Protein AF-A0AAE6KT94-F1 (afdb_monomer)

pLDDT: mean 78.81, std 22.34, range [32.81, 98.38]

Secondary structure (DSSP, 8-state):
-------------------------PPPP------------B-EEEEE--TTSPPEEEEETBS-EEEE-GGG-EEEESS-EEEPPPP-EE-S--EEEEEEEEESS-HHHHHHHHHHHHHHHHHHH-TT-EEEEEEEEEEEEE-TTSPEEEEEEEEEEEEESTT--

Solvent-accessible surface area (backbone atoms only — not comparable to full-atom values): 9914 Å² total; per-residue (Å²): 133,89,77,91,77,86,80,81,89,78,92,76,91,79,80,86,83,83,88,84,81,81,82,85,86,75,83,92,70,97,63,84,82,71,79,71,80,70,74,68,75,34,62,32,72,45,74,45,82,20,69,71,41,70,62,49,69,48,57,23,70,81,49,43,56,48,71,50,71,65,83,62,18,35,38,32,27,81,82,54,79,49,67,29,61,75,43,61,38,72,41,90,60,77,48,77,41,76,26,64,27,71,21,73,86,38,46,66,60,2,36,53,52,6,43,51,53,30,51,55,50,46,48,71,74,16,82,25,32,66,38,83,71,44,82,41,83,72,49,66,45,74,44,100,85,64,29,11,39,11,36,22,34,38,35,31,18,35,33,30,50,72,81,48,109

Nearest PDB structures (foldseek):
  4arf-assembly1_A  TM=5.461E-01  e=3.053E+00  Hathewaya histolytica
  2y6i-assembly1_A  TM=4.957E-01  e=3.053E+00  Hathewaya histolytica
  4are-assembly1_A  TM=5.095E-01  e=3.620E+00  Hathewaya histolytica
  7a46-assembly1_A  TM=3.951E-01  e=5.089E+00  Escherichia coli

Mean predicted aligned error: 15.69 Å

Sequence (165 aa):
MQIHFEGLRRCGVVLAVVALAACNVGEPGEDEIRLGETEQDLTCTVTRQCPGAAPVSCGATNGLCLSGDSNGGWVFCGQGYTYCAAPCICGGERYVVTRGANHPLRCHGAMETAREQAYAAASAACPAGYCNAVEQELRCEQTPYGDHHALFQLTYSCKDPVTCQ

Foldseek 3Di:
DDDDDDDDDDDDDDDDDDPDDDDDDDDDDPDPPPPPPPPVQLKDKDWADFVQAHIDIDIESVVDWDKDPPPRIWIDYPPDIDGTDDHWDFDPDKDKDKFKAKAQPDQVVRAVVRVVVQLVVQCVVAVLDKDPKDKDWDDWDQDPVRIIMTMIMIMITHIPDSPND

Organism: Myxococcus xanthus (NCBI:txid34)

Structure (mmCIF, N/CA/C/O backbone):
data_AF-A0AAE6KT94-F1
#
_entry.id   AF-A0AAE6KT94-F1
#
loop_
_atom_site.group_PDB
_atom_site.id
_atom_site.type_symbol
_atom_site.label_atom_id
_atom_site.label_alt_id
_atom_site.label_comp_id
_atom_site.label_asym_id
_atom_site.label_entity_id
_atom_site.label_seq_id
_atom_site.pdbx_PDB_ins_code
_atom_site.Cartn_x
_atom_site.Cartn_y
_atom_site.Cartn_z
_atom_site.occupancy
_atom_site.B_iso_or_equiv
_atom_site.auth_seq_id
_atom_site.auth_comp_id
_atom_site.auth_asym_id
_atom_site.auth_atom_id
_atom_site.pdbx_PDB_model_num
ATOM 1 N N . MET A 1 1 ? 27.747 20.931 72.466 1.00 38.47 1 MET A N 1
ATOM 2 C CA . MET A 1 1 ? 26.812 21.880 71.833 1.00 38.47 1 MET A CA 1
ATOM 3 C C . MET A 1 1 ? 25.427 21.520 72.350 1.00 38.47 1 MET A C 1
ATOM 5 O O . MET A 1 1 ? 24.994 20.399 72.120 1.00 38.47 1 MET A O 1
ATOM 9 N N . GLN A 1 2 ? 24.832 22.392 73.174 1.00 32.81 2 GLN A N 1
ATOM 10 C CA . GLN A 1 2 ? 23.407 22.354 73.559 1.00 32.81 2 GLN A CA 1
ATOM 11 C C . GLN A 1 2 ? 22.562 22.405 72.263 1.00 32.81 2 GLN A C 1
ATOM 13 O O . GLN A 1 2 ? 23.087 22.842 71.241 1.00 32.81 2 GLN A O 1
ATOM 18 N N . ILE A 1 3 ? 21.304 21.969 72.166 1.00 46.00 3 ILE A N 1
ATOM 19 C CA . ILE A 1 3 ? 20.079 22.295 72.928 1.00 46.00 3 ILE A CA 1
ATOM 20 C C . ILE A 1 3 ? 19.108 21.107 72.633 1.00 46.00 3 ILE A C 1
ATOM 22 O O . ILE A 1 3 ? 19.065 20.660 71.491 1.00 46.00 3 ILE A O 1
ATOM 26 N N . HIS A 1 4 ? 18.548 20.369 73.610 1.00 34.94 4 HIS A N 1
ATOM 27 C CA . HIS A 1 4 ? 17.232 20.574 74.270 1.00 34.94 4 HIS A CA 1
ATOM 28 C C . HIS A 1 4 ? 16.071 20.865 73.273 1.00 34.94 4 HIS A C 1
ATOM 30 O O . HIS A 1 4 ? 16.265 21.536 72.276 1.00 34.94 4 HIS A O 1
ATOM 36 N N . PHE A 1 5 ? 14.824 20.427 73.418 1.00 45.16 5 PHE A N 1
ATOM 37 C CA . PHE A 1 5 ? 14.083 19.824 74.515 1.00 45.16 5 PHE A CA 1
ATOM 38 C C . PHE A 1 5 ? 12.791 19.213 73.929 1.00 45.16 5 PHE A C 1
ATOM 40 O O . PHE A 1 5 ? 12.299 19.698 72.917 1.00 45.16 5 PHE A O 1
ATOM 47 N N . GLU A 1 6 ? 12.294 18.168 74.598 1.00 40.91 6 GLU A N 1
ATOM 48 C CA . GLU A 1 6 ? 10.886 17.934 74.968 1.00 40.91 6 GLU A CA 1
ATOM 49 C C . GLU A 1 6 ? 9.766 18.230 73.951 1.00 40.91 6 GLU A C 1
ATOM 51 O O . GLU A 1 6 ? 9.603 19.320 73.435 1.00 40.91 6 GLU A O 1
ATOM 56 N N . GLY A 1 7 ? 8.827 17.326 73.718 1.00 35.19 7 GLY A N 1
ATOM 57 C CA . GLY A 1 7 ? 8.380 16.291 74.624 1.00 35.19 7 GLY A CA 1
ATOM 58 C C . GLY A 1 7 ? 6.862 16.298 74.699 1.00 35.19 7 GLY A C 1
ATOM 59 O O . GLY A 1 7 ? 6.195 17.287 74.424 1.00 35.19 7 GLY A O 1
ATOM 60 N N . LEU A 1 8 ? 6.375 15.158 75.163 1.00 42.22 8 LEU A N 1
ATOM 61 C CA . LEU A 1 8 ? 5.070 14.936 75.756 1.00 42.22 8 LEU A CA 1
ATOM 62 C C . LEU A 1 8 ? 3.839 14.949 74.827 1.00 42.22 8 LEU A C 1
ATOM 64 O O . LEU A 1 8 ? 3.411 15.954 74.287 1.00 42.22 8 LEU A O 1
ATOM 68 N N . ARG A 1 9 ? 3.244 13.768 74.621 1.00 36.91 9 ARG A N 1
ATOM 69 C CA . ARG A 1 9 ? 2.205 13.162 75.493 1.00 36.91 9 ARG A CA 1
ATOM 70 C C . ARG A 1 9 ? 0.832 13.783 75.213 1.00 36.91 9 ARG A C 1
ATOM 72 O O . ARG A 1 9 ? 0.522 14.848 75.724 1.00 36.91 9 ARG A O 1
ATOM 79 N N . ARG A 1 10 ? -0.048 13.015 74.576 1.00 40.41 10 ARG A N 1
ATOM 80 C CA . ARG A 1 10 ? -1.180 12.329 75.229 1.00 40.41 10 ARG A CA 1
ATOM 81 C C . ARG A 1 10 ? -2.268 12.002 74.215 1.00 40.41 10 ARG A C 1
ATOM 83 O O . ARG A 1 10 ? -2.545 12.758 73.296 1.00 40.41 10 ARG A O 1
ATOM 90 N N . CYS A 1 11 ? -2.877 10.854 74.483 1.00 45.06 11 CYS A N 1
ATOM 91 C CA . CYS A 1 11 ? -4.191 10.416 74.058 1.00 45.06 11 CYS A CA 1
ATOM 92 C C . CYS A 1 11 ? -5.180 11.559 73.797 1.00 45.06 11 CYS A C 1
ATOM 94 O O . CYS A 1 11 ? -5.375 12.421 74.652 1.00 45.06 11 CYS A O 1
ATOM 96 N N . GLY A 1 12 ? -5.883 11.453 72.677 1.00 39.09 12 GLY A N 1
ATOM 97 C CA . GLY A 1 12 ? -7.094 12.203 72.386 1.00 39.09 12 GLY A CA 1
ATOM 98 C C . GLY A 1 12 ? -7.899 11.450 71.337 1.00 39.09 12 GLY A C 1
ATOM 99 O O . GLY A 1 12 ? -7.724 11.663 70.146 1.00 39.09 12 GLY A O 1
ATOM 100 N N . VAL A 1 13 ? -8.746 10.524 71.788 1.00 46.91 13 VAL A N 1
ATOM 101 C CA . VAL A 1 13 ? -9.938 10.112 71.035 1.00 46.91 13 VAL A CA 1
ATOM 102 C C . VAL A 1 13 ? -10.813 11.352 70.885 1.00 46.91 13 VAL A C 1
ATOM 104 O O . VAL A 1 13 ? -11.017 12.004 71.903 1.00 46.91 13 VAL A O 1
ATOM 107 N N . VAL A 1 14 ? -11.338 11.644 69.687 1.00 39.16 14 VAL A N 1
ATOM 108 C CA . VAL A 1 14 ? -12.644 12.304 69.461 1.00 39.16 14 VAL A CA 1
ATOM 109 C C . VAL A 1 14 ? -12.997 12.299 67.961 1.00 39.16 14 VAL A C 1
ATOM 111 O O . VAL A 1 14 ? -12.299 12.869 67.133 1.00 39.16 14 VAL A O 1
ATOM 114 N N . LEU A 1 15 ? -14.102 11.599 67.685 1.00 35.47 15 LEU A N 1
ATOM 115 C CA 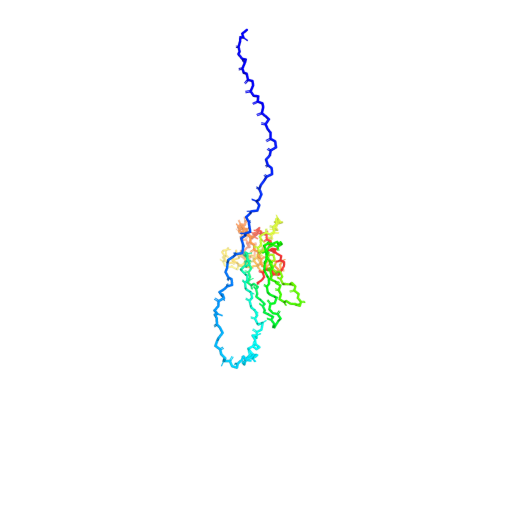. LEU A 1 15 ? -15.214 11.893 66.771 1.00 35.47 15 LEU A CA 1
ATOM 116 C C . LEU A 1 15 ? -14.986 12.248 65.286 1.00 35.47 15 LEU A C 1
ATOM 118 O O . LEU A 1 15 ? -14.563 13.336 64.921 1.00 35.47 15 LEU A O 1
ATOM 122 N N . ALA A 1 16 ? -15.473 11.320 64.454 1.00 41.19 16 ALA A N 1
ATOM 123 C CA . ALA A 1 16 ? -16.563 11.494 63.487 1.00 41.19 16 ALA A CA 1
ATOM 124 C C . ALA A 1 16 ? -16.713 12.849 62.767 1.00 41.19 16 ALA A C 1
ATOM 126 O O . ALA A 1 16 ? -17.156 13.831 63.355 1.00 41.19 16 ALA A O 1
ATOM 127 N N . VAL A 1 17 ? -16.579 12.810 61.437 1.00 41.88 17 VAL A N 1
ATOM 128 C CA . VAL A 1 17 ? -17.420 13.617 60.544 1.00 41.88 17 VAL A CA 1
ATOM 129 C C . VAL A 1 17 ? -18.073 12.680 59.534 1.00 41.88 17 VAL A C 1
ATOM 131 O O . VAL A 1 17 ? -17.452 12.168 58.607 1.00 41.88 17 VAL A O 1
ATOM 134 N N . VAL A 1 18 ? -19.351 12.436 59.797 1.00 43.38 18 VAL A N 1
ATOM 135 C CA . VAL A 1 18 ? -20.351 11.927 58.866 1.00 43.38 18 VAL A CA 1
ATOM 136 C C . VAL A 1 18 ? -20.561 12.996 57.794 1.00 43.38 18 VAL A C 1
ATOM 138 O O . VAL A 1 18 ? -20.867 14.136 58.131 1.00 43.38 18 VAL A O 1
ATOM 141 N N . ALA A 1 19 ? -20.438 12.638 56.517 1.00 41.88 19 ALA A N 1
ATOM 142 C CA . ALA A 1 19 ? -20.929 13.456 55.410 1.00 41.88 19 ALA A CA 1
ATOM 143 C C . ALA A 1 19 ? -22.117 12.739 54.752 1.00 41.88 19 ALA A C 1
ATOM 145 O O . ALA A 1 19 ? -22.021 12.195 53.657 1.00 41.88 19 ALA A O 1
ATOM 146 N N . LEU A 1 20 ? -23.237 12.714 55.479 1.00 44.34 20 LEU A N 1
ATOM 147 C CA . LEU A 1 20 ? -24.572 12.657 54.894 1.00 44.34 20 LEU A CA 1
ATOM 148 C C . LEU A 1 20 ? -25.064 14.101 54.756 1.00 44.34 20 LEU A C 1
ATOM 150 O O . LEU A 1 20 ? -25.256 14.774 55.764 1.00 44.34 20 LEU A O 1
ATOM 154 N N . ALA A 1 21 ? -25.289 14.549 53.524 1.00 42.66 21 ALA A N 1
ATOM 155 C CA . ALA A 1 21 ? -26.229 15.614 53.165 1.00 42.66 21 ALA A CA 1
ATOM 156 C C . ALA A 1 21 ? -26.394 15.558 51.630 1.00 42.66 21 ALA A C 1
ATOM 158 O O . ALA A 1 21 ? -25.394 15.584 50.924 1.00 42.66 21 ALA A O 1
ATOM 159 N N . ALA A 1 22 ? -27.576 15.422 51.031 1.00 35.59 22 ALA A N 1
ATOM 160 C CA . ALA A 1 22 ? -28.904 15.757 51.522 1.00 35.59 22 ALA A CA 1
ATOM 161 C C . ALA A 1 22 ? -29.971 14.778 50.989 1.00 35.59 22 ALA A C 1
ATOM 163 O O . ALA A 1 22 ? -30.212 14.709 49.787 1.00 35.59 22 ALA A O 1
ATOM 164 N N . CYS A 1 23 ? -30.661 14.083 51.898 1.00 39.66 23 CYS A N 1
ATOM 165 C CA . CYS A 1 23 ? -32.066 13.743 51.689 1.00 39.66 23 CYS A CA 1
ATOM 166 C C . CY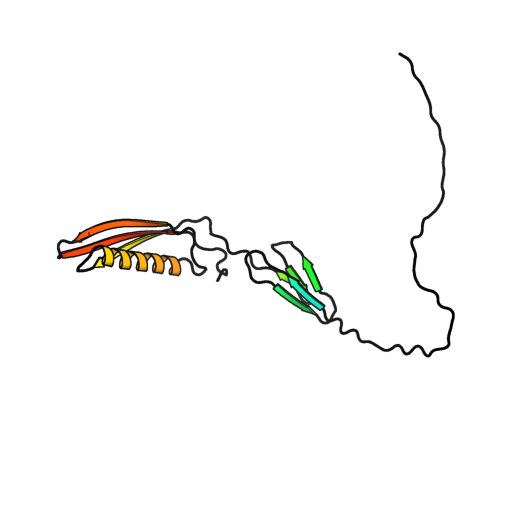S A 1 23 ? -32.872 14.932 52.219 1.00 39.66 23 CYS A C 1
ATOM 168 O O . CYS A 1 23 ? -32.831 15.211 53.417 1.00 39.66 23 CYS A O 1
ATOM 170 N N . ASN A 1 24 ? -33.564 15.653 51.338 1.00 41.19 24 ASN A N 1
ATOM 171 C CA . ASN A 1 24 ? -34.562 16.636 51.750 1.00 41.19 24 ASN A CA 1
ATOM 172 C C . ASN A 1 24 ? -35.722 15.893 52.428 1.00 41.19 24 ASN A C 1
ATOM 174 O O . ASN A 1 24 ? -36.477 15.188 51.764 1.00 41.19 24 ASN A O 1
ATOM 178 N N . VAL A 1 25 ? -35.847 16.046 53.745 1.00 40.50 25 VAL A N 1
ATOM 179 C CA . VAL A 1 25 ? -37.059 15.704 54.496 1.00 40.50 25 VAL A CA 1
ATOM 180 C C . VAL A 1 25 ? -38.018 16.883 54.347 1.00 40.50 25 VAL A C 1
ATOM 182 O O . VAL A 1 25 ? -37.797 17.943 54.926 1.00 40.50 25 VAL A O 1
ATOM 185 N N . GLY A 1 26 ? -39.045 16.701 53.518 1.00 33.25 26 GLY A N 1
ATOM 186 C CA . GLY A 1 26 ? -40.269 17.498 53.531 1.00 33.25 26 GLY A CA 1
ATOM 187 C C . GLY A 1 26 ? -41.336 16.769 54.351 1.00 33.25 26 GLY A C 1
ATOM 188 O O . GLY A 1 26 ? -41.498 15.559 54.212 1.00 33.25 26 GLY A O 1
ATOM 189 N N . GLU A 1 27 ? -42.007 17.501 55.238 1.00 33.81 27 GLU A N 1
ATOM 190 C CA . GLU A 1 27 ? -43.125 17.042 56.077 1.00 33.81 27 GLU A CA 1
ATOM 191 C C . GLU A 1 27 ? -44.392 16.691 55.258 1.00 33.81 27 GLU A C 1
ATOM 193 O O . GLU A 1 27 ? -44.496 17.071 54.089 1.00 33.81 27 GLU A O 1
ATOM 198 N N . PRO A 1 28 ? -45.338 15.921 55.837 1.00 44.00 28 PRO A N 1
ATOM 199 C CA . PRO A 1 28 ? -46.225 15.031 55.097 1.00 44.00 28 PRO A CA 1
ATOM 200 C C . PRO A 1 28 ? -47.477 15.750 54.585 1.00 44.00 28 PRO A C 1
ATOM 202 O O . PRO A 1 28 ? -48.318 16.200 55.360 1.00 44.00 28 PRO A O 1
ATOM 205 N N . GLY A 1 29 ? -47.610 15.811 53.262 1.00 34.12 29 GLY A N 1
ATOM 206 C CA . GLY A 1 29 ? -48.875 16.034 52.572 1.00 34.12 29 GLY A CA 1
ATOM 207 C C . GLY A 1 29 ? -49.367 14.702 52.025 1.00 34.12 29 GLY A C 1
ATOM 208 O O . GLY A 1 29 ? -48.607 13.972 51.392 1.00 34.12 29 GLY A O 1
ATOM 209 N N . GLU A 1 30 ? -50.611 14.363 52.331 1.00 47.28 30 GLU A N 1
ATOM 210 C CA . GLU A 1 30 ? -51.315 13.174 51.864 1.00 47.28 30 GLU A CA 1
ATOM 211 C C . GLU A 1 30 ? -51.573 13.285 50.358 1.00 47.28 30 GLU A C 1
ATOM 213 O O . GLU A 1 30 ? -52.677 13.595 49.929 1.00 47.28 30 GLU A O 1
ATOM 218 N N . ASP A 1 31 ? -50.549 13.046 49.548 1.00 37.75 31 ASP A N 1
ATOM 219 C CA . ASP A 1 31 ? -50.711 12.843 48.118 1.00 37.75 31 ASP A CA 1
ATOM 220 C C . ASP A 1 31 ? -50.353 11.394 47.813 1.00 37.75 31 ASP A C 1
ATOM 222 O O . ASP A 1 31 ? -49.228 10.936 48.022 1.00 37.75 31 ASP A O 1
ATOM 226 N N . GLU A 1 32 ? -51.382 10.666 47.385 1.00 41.34 32 GLU A N 1
ATOM 227 C CA . GLU A 1 32 ? -51.345 9.351 46.761 1.00 41.34 32 GLU A CA 1
ATOM 228 C C . GLU A 1 32 ? -50.007 9.148 46.039 1.00 41.34 32 GLU A C 1
ATOM 230 O O . GLU A 1 32 ? -49.767 9.721 44.974 1.00 41.34 32 GLU A O 1
ATOM 235 N N . ILE A 1 33 ? -49.112 8.346 46.633 1.00 40.34 33 ILE A N 1
ATOM 236 C CA . ILE A 1 33 ? -47.882 7.914 45.973 1.00 40.34 33 ILE A CA 1
ATOM 237 C C . ILE A 1 33 ? -48.321 6.984 44.845 1.00 40.34 33 ILE A C 1
ATOM 239 O O . ILE A 1 33 ? -48.318 5.758 44.963 1.00 40.34 33 ILE A O 1
ATOM 243 N N . ARG A 1 34 ? -48.710 7.579 43.718 1.00 41.91 34 ARG A N 1
ATOM 244 C CA . ARG A 1 34 ? -48.593 6.939 42.424 1.00 41.91 34 ARG A CA 1
ATOM 245 C C . ARG A 1 34 ? -47.105 6.721 42.225 1.00 41.91 34 ARG A C 1
ATOM 247 O O . ARG A 1 34 ? -46.380 7.619 41.802 1.00 41.91 34 ARG A O 1
ATOM 254 N N . LEU A 1 35 ? -46.665 5.506 42.538 1.00 40.78 35 LEU A N 1
ATOM 255 C CA . LEU A 1 35 ? -45.544 4.878 41.861 1.00 40.78 35 LEU A CA 1
ATOM 256 C C . LEU A 1 35 ? -45.911 4.856 40.375 1.00 40.78 35 LEU A C 1
ATOM 258 O O . LEU A 1 35 ? -46.445 3.881 39.859 1.00 40.78 35 LEU A O 1
ATOM 262 N N . GLY A 1 36 ? -45.716 5.990 39.704 1.00 37.00 36 GLY A N 1
ATOM 263 C CA . GLY A 1 36 ? -45.566 5.998 38.270 1.00 37.00 36 GLY A CA 1
ATOM 264 C C . GLY A 1 36 ? -44.329 5.165 38.018 1.00 37.00 36 GLY A C 1
ATOM 265 O O . GLY A 1 36 ? -43.218 5.639 38.245 1.00 37.00 36 GLY A O 1
ATOM 266 N N . GLU A 1 37 ? -44.531 3.911 37.628 1.00 47.88 37 GLU A N 1
ATOM 267 C CA . GLU A 1 37 ? -43.553 3.127 36.894 1.00 47.88 37 GLU A CA 1
ATOM 268 C C . GLU A 1 37 ? -43.206 3.928 35.634 1.00 47.88 37 GLU A C 1
ATOM 270 O O . GLU A 1 37 ? -43.696 3.686 34.538 1.00 47.88 37 GLU A O 1
ATOM 275 N N . THR A 1 38 ? -42.359 4.945 35.778 1.00 48.50 38 THR A N 1
ATOM 276 C CA . THR A 1 38 ? -41.421 5.257 34.721 1.00 48.50 38 THR A CA 1
ATOM 277 C C . THR A 1 38 ? -40.500 4.055 34.691 1.00 48.50 38 THR A C 1
ATOM 279 O O . THR A 1 38 ? -39.485 4.027 35.390 1.00 48.50 38 THR A O 1
ATOM 282 N N . GLU A 1 39 ? -40.895 3.035 33.927 1.00 50.84 39 GLU A N 1
ATOM 283 C CA . GLU A 1 39 ? -39.954 2.189 33.213 1.00 50.84 39 GLU A CA 1
ATOM 284 C C . GLU A 1 39 ? -39.017 3.167 32.499 1.00 50.84 39 GLU A C 1
ATOM 286 O O . GLU A 1 39 ? -39.296 3.662 31.408 1.00 50.84 39 GLU A O 1
ATOM 291 N N . GLN A 1 40 ? -37.956 3.591 33.192 1.00 55.91 40 GLN A N 1
ATOM 292 C CA . GLN A 1 40 ? -36.838 4.222 32.532 1.00 55.91 40 GLN A CA 1
ATOM 293 C C . GLN A 1 40 ? -36.351 3.131 31.608 1.00 55.91 40 GLN A C 1
ATOM 295 O O . GLN A 1 40 ? -35.786 2.140 32.071 1.00 55.91 40 GLN A O 1
ATOM 300 N N . ASP A 1 41 ? -36.662 3.290 30.327 1.00 58.91 41 ASP A N 1
ATOM 301 C CA . ASP A 1 41 ? -36.020 2.565 29.253 1.00 58.91 41 ASP A CA 1
ATOM 302 C C . ASP A 1 41 ? -34.524 2.720 29.538 1.00 58.91 41 ASP A C 1
ATOM 304 O O . ASP A 1 41 ? -33.954 3.795 29.326 1.00 58.91 41 ASP A O 1
ATOM 308 N N . LEU A 1 42 ? -33.915 1.695 30.150 1.00 76.81 42 LEU A N 1
ATOM 309 C CA . LEU A 1 42 ? -32.516 1.649 30.585 1.00 76.81 42 LEU A CA 1
ATOM 310 C C . LEU A 1 42 ? -31.649 1.496 29.333 1.00 76.81 42 LEU A C 1
ATOM 312 O O . LEU A 1 42 ? -30.805 0.619 29.199 1.00 76.81 42 LEU A O 1
ATOM 316 N N . THR A 1 43 ? -31.908 2.343 28.353 1.00 87.38 43 THR A N 1
ATOM 317 C CA . THR A 1 43 ? -31.220 2.401 27.091 1.00 87.38 43 THR A CA 1
ATOM 318 C C . THR A 1 43 ? -30.010 3.288 27.284 1.00 87.38 43 THR A C 1
ATOM 320 O O . THR A 1 43 ? -30.086 4.428 27.738 1.00 87.38 43 THR A O 1
ATOM 323 N N . CYS A 1 44 ? -28.851 2.738 26.972 1.00 90.69 44 CYS A N 1
ATOM 324 C CA . CYS A 1 44 ? -27.610 3.479 26.934 1.00 90.69 44 CYS A CA 1
ATOM 325 C C . CYS A 1 44 ? -26.988 3.317 25.553 1.00 90.69 44 CYS A C 1
ATOM 327 O O . CYS A 1 44 ? -27.218 2.332 24.851 1.00 90.69 44 CYS A O 1
ATOM 329 N N . THR A 1 45 ? -26.198 4.302 25.145 1.00 92.94 45 THR A N 1
ATOM 330 C CA . THR A 1 45 ? -25.353 4.225 23.955 1.00 92.94 45 THR A CA 1
ATOM 331 C C . THR A 1 45 ? -24.012 4.834 24.307 1.00 92.94 45 THR A C 1
ATOM 333 O O . THR A 1 45 ? -23.950 5.900 24.918 1.00 92.94 45 THR A O 1
ATOM 336 N N . VAL A 1 46 ? -22.935 4.158 23.931 1.00 94.38 46 VAL A N 1
ATOM 337 C CA . VAL A 1 46 ? -21.577 4.665 24.090 1.00 94.38 46 VAL A CA 1
ATOM 338 C C . VAL A 1 46 ? -20.871 4.591 22.748 1.00 94.38 46 VAL A C 1
ATOM 340 O O . VAL A 1 46 ? -20.912 3.574 22.058 1.00 94.38 46 VAL A O 1
ATOM 343 N N . THR A 1 47 ? -20.230 5.694 22.384 1.00 94.25 47 THR A N 1
ATOM 344 C CA . THR A 1 47 ? -19.413 5.808 21.179 1.00 94.25 47 THR A CA 1
ATOM 345 C C . THR A 1 47 ? -18.016 6.200 21.597 1.00 94.25 47 THR A C 1
ATOM 347 O O . THR A 1 47 ? -17.830 7.075 22.443 1.00 94.25 47 THR A O 1
ATOM 350 N N . ARG A 1 48 ? -17.027 5.575 20.974 1.00 92.38 48 ARG A N 1
ATOM 351 C CA . ARG A 1 48 ? -15.623 5.830 21.234 1.00 92.38 48 ARG A CA 1
ATOM 352 C C . ARG A 1 48 ? -14.882 6.084 19.934 1.00 92.38 48 ARG A C 1
ATOM 354 O O . ARG A 1 48 ? -15.038 5.346 18.965 1.00 92.38 48 ARG A O 1
ATOM 361 N N . GLN A 1 49 ? -14.056 7.125 19.930 1.00 91.25 49 GLN A N 1
ATOM 362 C CA . GLN A 1 49 ? -13.148 7.377 18.820 1.00 91.25 49 GLN A CA 1
ATOM 363 C C . GLN A 1 49 ? -11.924 6.469 18.913 1.00 91.25 49 GLN A C 1
ATOM 365 O O . GLN A 1 49 ? -11.330 6.321 19.982 1.00 91.25 49 GLN A O 1
ATOM 370 N N . CYS A 1 50 ? -11.562 5.873 17.781 1.00 86.94 50 CYS A N 1
ATOM 371 C CA . CYS A 1 50 ? -10.422 4.981 17.658 1.00 86.94 50 CYS A CA 1
ATOM 372 C C . CYS A 1 50 ? -9.298 5.707 16.903 1.00 86.94 50 CYS A C 1
ATOM 374 O O . CYS A 1 50 ? -9.522 6.171 15.783 1.00 86.94 50 CYS A O 1
ATOM 376 N N . PRO A 1 51 ? -8.093 5.847 17.478 1.00 79.19 51 PRO A N 1
ATOM 377 C CA . PRO A 1 51 ? -6.976 6.473 16.779 1.00 79.19 51 PRO A CA 1
ATOM 378 C C . PRO A 1 51 ? -6.626 5.699 15.503 1.00 79.19 51 PRO A C 1
ATOM 380 O O . PRO A 1 51 ? -6.306 4.517 15.566 1.00 79.19 51 PRO A O 1
ATOM 383 N N . GLY A 1 52 ? -6.680 6.361 14.346 1.00 73.12 52 GLY A N 1
ATOM 384 C CA . GLY A 1 52 ? -6.317 5.743 13.065 1.00 73.12 52 GLY A CA 1
ATOM 385 C C . GLY A 1 52 ? -7.289 4.668 12.558 1.00 73.12 52 GLY A C 1
ATOM 386 O O . GLY A 1 52 ? -6.903 3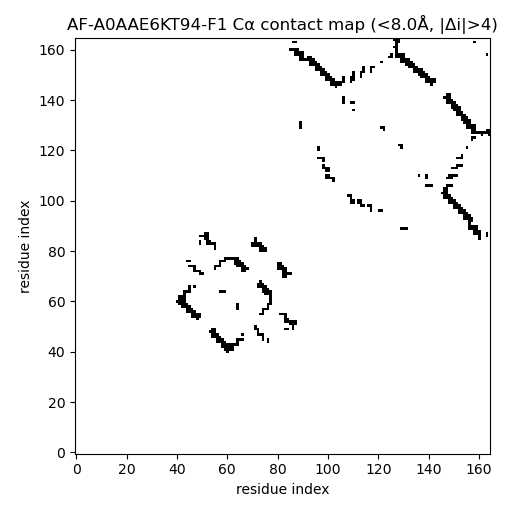.901 11.679 1.00 73.12 52 GLY A O 1
ATOM 387 N N . ALA A 1 53 ? -8.515 4.607 13.093 1.00 78.50 53 ALA A N 1
ATOM 388 C CA . ALA A 1 53 ? -9.568 3.684 12.669 1.00 78.50 53 ALA A CA 1
ATOM 389 C C . ALA A 1 53 ? -10.968 4.316 12.811 1.00 78.50 53 ALA A C 1
ATOM 391 O O . ALA A 1 53 ? -11.130 5.394 13.387 1.00 78.50 53 ALA A O 1
ATOM 392 N N . ALA A 1 54 ? -11.997 3.643 12.289 1.00 83.94 54 ALA A N 1
ATOM 393 C CA . ALA A 1 54 ? -13.384 4.069 12.467 1.00 83.94 54 ALA A CA 1
ATOM 394 C C . ALA A 1 54 ? -13.803 4.006 13.953 1.00 83.94 54 ALA A C 1
ATOM 396 O O . ALA A 1 54 ? -13.344 3.118 14.679 1.00 83.94 54 ALA A O 1
ATOM 397 N N . PRO A 1 55 ? -14.667 4.925 14.427 1.00 89.00 55 PRO A N 1
ATOM 398 C CA . PRO A 1 55 ? -15.174 4.875 15.792 1.00 89.00 55 PRO A CA 1
ATOM 399 C C . PRO A 1 55 ? -16.019 3.619 16.013 1.00 89.00 55 PRO A C 1
ATOM 401 O O . PRO A 1 55 ? -16.720 3.159 15.112 1.00 89.00 55 PRO A O 1
ATOM 404 N N . VAL A 1 56 ? -15.994 3.105 17.239 1.00 92.06 56 VAL A N 1
ATOM 405 C CA . VAL A 1 56 ? -16.850 1.993 17.662 1.00 92.06 56 VAL A CA 1
ATOM 406 C C . VAL A 1 56 ? -17.987 2.527 18.519 1.00 92.06 56 VAL A C 1
ATOM 408 O O . VAL A 1 56 ? -17.781 3.388 19.376 1.00 92.06 56 VAL A O 1
ATOM 411 N N . SER A 1 57 ? -19.196 2.027 18.291 1.00 92.62 57 SER A N 1
ATOM 412 C CA . SER A 1 57 ? -20.365 2.365 19.095 1.00 92.62 57 SER A CA 1
ATOM 413 C C . SER A 1 57 ? -21.191 1.127 19.397 1.00 92.62 57 SER A C 1
ATOM 415 O O . SER A 1 57 ? -21.233 0.175 18.619 1.00 92.62 57 SER A O 1
ATOM 417 N N . CYS A 1 58 ? -21.839 1.134 20.554 1.00 92.38 58 CYS A N 1
ATOM 418 C CA . CYS A 1 58 ? -22.822 0.124 20.909 1.00 92.38 58 CYS A CA 1
ATOM 419 C C . CYS A 1 58 ? -23.876 0.722 21.842 1.00 92.38 58 CYS A C 1
ATOM 421 O O . CYS A 1 58 ? -23.654 1.765 22.462 1.00 92.38 58 CYS A O 1
ATOM 423 N N . GLY A 1 59 ? -25.020 0.049 21.951 1.00 92.12 59 GLY A N 1
ATOM 424 C CA . GLY A 1 59 ? -26.055 0.381 22.921 1.00 92.12 59 GLY A CA 1
ATOM 425 C C . GLY A 1 59 ? -26.655 -0.865 23.558 1.00 92.12 59 GLY A C 1
ATOM 426 O O . GLY A 1 59 ? -26.575 -1.956 22.994 1.00 92.12 59 GLY A O 1
ATOM 427 N N . ALA A 1 60 ? -27.223 -0.704 24.750 1.00 90.75 60 ALA A N 1
ATOM 428 C CA . ALA A 1 60 ? -27.878 -1.776 25.492 1.00 90.75 60 ALA A CA 1
ATOM 429 C C . ALA A 1 60 ? -29.131 -1.259 26.202 1.00 90.75 60 ALA A C 1
ATOM 431 O O . ALA A 1 60 ? -29.166 -0.103 26.608 1.00 90.75 60 ALA A O 1
ATOM 432 N N . THR A 1 61 ? -30.131 -2.125 26.372 1.00 90.19 61 THR A N 1
ATOM 433 C CA . THR A 1 61 ? -31.412 -1.845 27.054 1.00 90.19 61 THR A CA 1
ATOM 434 C C . THR A 1 61 ? -31.386 -2.166 28.553 1.00 90.19 61 THR A C 1
ATOM 436 O O . THR A 1 61 ? -32.377 -1.978 29.249 1.00 90.19 61 THR A O 1
ATOM 439 N N . ASN A 1 62 ? -30.255 -2.666 29.062 1.00 86.00 62 ASN A N 1
ATOM 440 C CA . ASN A 1 62 ? -30.040 -2.972 30.479 1.00 86.00 62 ASN A CA 1
ATOM 441 C C . ASN A 1 62 ? -29.214 -1.898 31.215 1.00 86.00 62 ASN A C 1
ATOM 443 O O . ASN A 1 62 ? -28.767 -2.127 32.337 1.00 86.00 62 ASN A O 1
ATOM 447 N N . GLY A 1 63 ? -28.952 -0.762 30.567 1.00 85.88 63 GLY A N 1
ATOM 448 C CA . GLY A 1 63 ? -28.261 0.401 31.122 1.00 85.88 63 GLY A CA 1
ATOM 449 C C . GLY A 1 63 ? -26.744 0.259 31.220 1.00 85.88 63 GLY A C 1
ATOM 450 O O . GLY A 1 63 ? -26.071 1.187 31.665 1.00 85.88 63 GLY A O 1
ATOM 451 N N . LEU A 1 64 ? -26.177 -0.880 30.810 1.00 89.81 64 LEU A N 1
ATOM 452 C CA . LEU A 1 64 ? -24.767 -1.188 31.024 1.00 89.81 64 LEU A CA 1
ATOM 453 C C . LEU A 1 64 ? -23.915 -0.848 29.797 1.00 89.81 64 LEU A C 1
ATOM 455 O O . LEU A 1 64 ? -23.589 -1.729 29.000 1.00 89.81 64 LEU A O 1
ATOM 459 N N . CYS A 1 65 ? -23.525 0.424 29.688 1.00 93.25 65 CYS A N 1
ATOM 460 C CA . CYS A 1 65 ? -22.592 0.921 28.678 1.00 93.25 65 CYS A CA 1
ATOM 461 C C . CYS A 1 65 ? -21.308 1.440 29.329 1.00 93.25 65 CYS A C 1
ATOM 463 O O . CYS A 1 65 ? -21.344 2.359 30.145 1.00 93.25 65 CYS A O 1
ATOM 465 N N . LEU A 1 66 ? -20.165 0.875 28.947 1.00 93.75 66 LEU A N 1
ATOM 466 C CA . LEU A 1 66 ? -18.845 1.254 29.453 1.00 93.75 66 LEU A CA 1
ATOM 467 C C . LEU A 1 66 ? -17.877 1.469 28.289 1.00 93.75 66 LEU A C 1
ATOM 469 O O . LEU A 1 66 ? -18.058 0.915 27.206 1.00 93.75 66 LEU A O 1
ATOM 473 N N . SER A 1 67 ? -16.823 2.249 28.514 1.00 94.38 67 SER A N 1
ATOM 474 C CA . SER A 1 67 ? -15.711 2.375 27.568 1.00 94.38 67 SER A CA 1
ATOM 475 C C . SER A 1 67 ? -14.384 2.537 28.301 1.00 94.38 67 SER A C 1
ATOM 477 O O . SER A 1 67 ? -14.365 2.961 29.457 1.00 94.38 67 SER A O 1
ATOM 479 N N . GLY A 1 68 ? -13.274 2.202 27.645 1.00 90.88 68 GLY A N 1
ATOM 480 C CA . GLY A 1 68 ? -11.944 2.308 28.248 1.00 90.88 68 GLY A CA 1
ATOM 481 C C . GLY A 1 68 ? -10.817 2.290 27.223 1.00 90.88 68 GLY A C 1
ATOM 482 O O . GLY A 1 68 ? -11.025 1.875 26.087 1.00 90.88 68 GLY A O 1
ATOM 483 N N . ASP A 1 69 ? -9.642 2.795 27.613 1.00 89.31 69 ASP A N 1
ATOM 484 C CA . ASP A 1 69 ? -8.505 3.073 26.714 1.00 89.31 69 ASP A CA 1
ATOM 485 C C . ASP A 1 69 ? -7.546 1.905 26.477 1.00 89.31 69 ASP A C 1
ATOM 487 O O . ASP A 1 69 ? -6.662 1.984 25.623 1.00 89.31 69 ASP A O 1
ATOM 491 N N . SER A 1 70 ? -7.706 0.805 27.209 1.00 84.75 70 SER A N 1
ATOM 492 C CA . SER A 1 70 ? -6.838 -0.359 27.052 1.00 84.75 70 SER A CA 1
ATOM 493 C C . SER A 1 70 ? -6.966 -0.987 25.659 1.00 84.75 70 SER A C 1
ATOM 495 O O . SER A 1 70 ? -8.031 -0.966 25.041 1.00 84.75 70 SER A O 1
ATOM 497 N N . ASN A 1 71 ? -5.861 -1.551 25.158 1.00 77.38 71 ASN A N 1
ATOM 498 C CA . ASN A 1 71 ? -5.777 -2.203 23.842 1.00 77.38 71 ASN A CA 1
ATOM 499 C C . ASN A 1 71 ? -6.238 -1.321 22.665 1.00 77.38 71 ASN A C 1
ATOM 501 O O . ASN A 1 71 ? -6.864 -1.809 21.733 1.00 77.38 71 ASN A O 1
ATOM 505 N N . GLY A 1 72 ? -5.952 -0.016 22.712 1.00 78.06 72 GLY A N 1
ATOM 506 C CA . GLY A 1 72 ? -6.340 0.924 21.652 1.00 78.06 72 GLY A CA 1
ATOM 507 C C . GLY A 1 72 ? -7.767 1.462 21.781 1.00 78.06 72 GLY A C 1
ATOM 508 O O . GLY A 1 72 ? -8.157 2.343 21.018 1.00 78.06 72 GLY A O 1
ATOM 509 N N . GLY A 1 73 ? -8.520 1.001 22.780 1.00 89.25 73 GLY A N 1
ATOM 510 C CA . GLY A 1 73 ? -9.859 1.474 23.083 1.00 89.25 73 GLY A CA 1
ATOM 511 C C . GLY A 1 73 ? -10.923 0.396 22.931 1.00 89.25 73 GLY A C 1
ATOM 512 O O . GLY A 1 73 ? -10.834 -0.461 22.057 1.00 89.25 73 GLY A O 1
ATOM 513 N N . TRP A 1 74 ? -11.957 0.445 23.764 1.00 92.94 74 TRP A N 1
ATOM 514 C CA . TRP A 1 74 ? -13.096 -0.465 23.675 1.00 92.94 74 TRP A CA 1
ATOM 515 C C . TRP A 1 74 ? -14.387 0.168 24.181 1.00 92.94 74 TRP A C 1
ATOM 517 O O . TRP A 1 74 ? -14.370 1.134 24.948 1.00 92.94 74 TRP A O 1
ATOM 527 N N . VAL A 1 75 ? -15.502 -0.421 23.758 1.00 95.00 75 VAL A N 1
ATOM 528 C CA . VAL A 1 75 ? -16.848 -0.199 24.288 1.00 95.00 75 VAL A CA 1
ATOM 529 C C . VAL A 1 75 ? -17.444 -1.531 24.738 1.00 95.00 75 VAL A C 1
ATOM 531 O O . VAL A 1 75 ? -17.151 -2.576 24.162 1.00 95.00 75 VAL A O 1
ATOM 534 N N . PHE A 1 76 ? -18.247 -1.517 25.794 1.00 94.06 76 PHE A N 1
ATOM 535 C CA . PHE A 1 76 ? -18.968 -2.681 26.300 1.00 94.06 76 PHE A CA 1
ATOM 536 C C . PHE A 1 76 ? -20.432 -2.311 26.472 1.00 94.06 76 PHE A C 1
ATOM 538 O O . PHE A 1 76 ? -20.719 -1.316 27.134 1.00 94.06 76 PHE A O 1
ATOM 545 N N . CYS A 1 77 ? -21.334 -3.120 25.918 1.00 93.00 77 CYS A N 1
ATOM 546 C CA . CYS A 1 77 ? -22.775 -2.883 25.993 1.00 93.00 77 CYS A CA 1
ATOM 547 C C . CYS A 1 77 ? -23.524 -4.168 26.321 1.00 93.00 77 CYS A C 1
ATOM 549 O O . CYS A 1 77 ? -23.957 -4.866 25.409 1.00 93.00 77 CYS A O 1
ATOM 551 N N . GLY A 1 78 ? -23.645 -4.487 27.614 1.00 84.56 78 GLY A N 1
ATOM 552 C CA . GLY A 1 78 ? -24.445 -5.582 28.189 1.00 84.56 78 GLY A CA 1
ATOM 553 C C . GLY A 1 78 ? -24.104 -7.029 27.784 1.00 84.56 78 GLY A C 1
ATOM 554 O O . GLY A 1 78 ? -24.213 -7.922 28.616 1.00 84.56 78 GLY A O 1
ATOM 555 N N . GLN A 1 79 ? -23.713 -7.272 26.535 1.00 80.19 79 GLN A N 1
ATOM 556 C CA . GLN A 1 79 ? -23.597 -8.576 25.883 1.00 80.19 79 GLN A CA 1
ATOM 557 C C . GLN A 1 79 ? -22.169 -8.861 25.387 1.00 80.19 79 GLN A C 1
ATOM 559 O O . GLN A 1 79 ? -21.873 -9.985 24.993 1.00 80.19 79 GLN A O 1
ATOM 564 N N . GLY A 1 80 ? -21.264 -7.874 25.403 1.00 89.19 80 GLY A N 1
ATOM 565 C CA . GLY A 1 80 ? -19.884 -8.087 24.973 1.00 89.19 80 GLY A CA 1
ATOM 566 C C . GLY A 1 80 ? -19.056 -6.819 24.804 1.00 89.19 80 GLY A C 1
ATOM 567 O O . GLY A 1 80 ? -19.573 -5.700 24.817 1.00 89.19 80 GLY A O 1
ATOM 568 N N . TYR A 1 81 ? -17.750 -7.035 24.644 1.00 92.94 81 TYR A N 1
ATOM 569 C CA . TYR A 1 81 ? -16.769 -6.005 24.316 1.00 92.94 81 TYR A CA 1
ATOM 570 C C . TYR A 1 81 ? -16.637 -5.861 22.801 1.00 92.94 81 TYR A C 1
ATOM 572 O O . TYR A 1 81 ? -16.521 -6.850 22.082 1.00 92.94 81 TYR A O 1
ATOM 580 N N . THR A 1 82 ? -16.576 -4.620 22.335 1.00 92.00 82 THR A N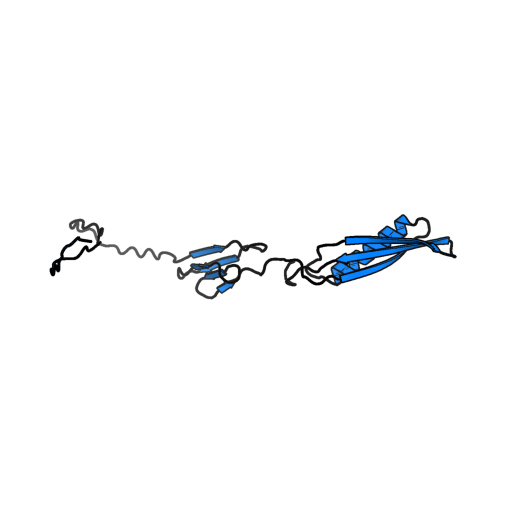 1
ATOM 581 C CA . THR A 1 82 ? -16.125 -4.264 20.990 1.00 92.00 82 THR A CA 1
ATOM 582 C C . THR A 1 82 ? -14.867 -3.422 21.129 1.00 92.00 82 THR A C 1
ATOM 584 O O . THR A 1 82 ? -14.880 -2.387 21.794 1.00 92.00 82 THR A O 1
ATOM 587 N N . TYR A 1 83 ? -13.774 -3.874 20.525 1.00 90.12 83 TYR A N 1
ATOM 588 C CA . TYR A 1 83 ? -12.488 -3.184 20.567 1.00 90.12 83 TYR A CA 1
ATOM 589 C C . TYR A 1 83 ? -12.306 -2.322 19.322 1.00 90.12 83 TYR A C 1
ATOM 591 O O . TYR A 1 83 ? -12.783 -2.666 18.240 1.00 90.12 83 TYR A O 1
ATOM 599 N N . CYS A 1 84 ? -11.589 -1.215 19.476 1.00 88.38 84 CYS A N 1
ATOM 600 C CA . CYS A 1 84 ? -11.053 -0.470 18.352 1.00 88.38 84 CYS A CA 1
ATOM 601 C C . CYS A 1 84 ? -10.161 -1.388 17.510 1.00 88.38 84 CYS A C 1
ATOM 603 O O . CYS A 1 84 ? -9.361 -2.159 18.046 1.00 88.38 84 CYS A O 1
ATOM 605 N N . ALA A 1 85 ? -10.282 -1.287 16.187 1.00 83.31 85 ALA A N 1
ATOM 606 C CA . ALA A 1 85 ? -9.315 -1.912 15.299 1.00 83.31 85 ALA A CA 1
ATOM 607 C C . ALA A 1 85 ? -7.922 -1.311 15.547 1.00 83.31 85 ALA A C 1
ATOM 609 O O . ALA A 1 85 ? -7.798 -0.134 15.902 1.00 83.31 85 ALA A O 1
ATOM 610 N N . ALA A 1 86 ? -6.876 -2.118 15.359 1.00 80.38 86 ALA A N 1
ATOM 611 C CA . ALA A 1 86 ? -5.513 -1.609 15.420 1.00 80.38 86 ALA A CA 1
ATOM 612 C C . ALA A 1 86 ? -5.323 -0.515 14.351 1.00 80.38 86 ALA A C 1
ATOM 614 O O . ALA A 1 86 ? -5.862 -0.652 13.247 1.00 80.38 86 ALA A O 1
ATOM 615 N N . PRO A 1 87 ? -4.576 0.560 14.657 1.00 77.25 87 PRO A N 1
ATOM 616 C CA . PRO A 1 87 ? -4.353 1.628 13.700 1.00 77.25 87 PRO A CA 1
ATOM 617 C C . PRO A 1 87 ? -3.635 1.097 12.463 1.00 77.25 87 PRO A C 1
ATOM 619 O O . PRO A 1 87 ? -2.713 0.287 12.555 1.00 77.25 87 PRO A O 1
ATOM 622 N N . CYS A 1 88 ? -4.028 1.637 11.318 1.00 82.19 88 CYS A N 1
ATOM 623 C CA . CYS A 1 88 ? -3.305 1.518 10.066 1.00 82.19 88 CYS A CA 1
ATOM 624 C C . CYS A 1 88 ? -1.894 2.103 10.178 1.00 82.19 88 CYS A C 1
ATOM 626 O O . CYS A 1 88 ? -1.729 3.325 10.213 1.00 82.19 88 CYS A O 1
ATOM 628 N N . ILE A 1 89 ? -0.874 1.252 10.186 1.00 87.94 89 ILE A N 1
ATOM 629 C CA . ILE A 1 89 ? 0.531 1.662 10.193 1.00 87.94 89 ILE A CA 1
ATOM 630 C C . ILE A 1 89 ? 1.260 1.131 8.965 1.00 87.94 89 ILE A C 1
ATOM 632 O O . ILE A 1 89 ? 0.839 0.173 8.328 1.00 87.94 89 ILE A O 1
ATOM 636 N N . CYS A 1 90 ? 2.381 1.755 8.627 1.00 90.50 90 CYS A N 1
ATOM 637 C CA . CYS A 1 90 ? 3.322 1.162 7.688 1.00 90.50 90 CYS A CA 1
ATOM 638 C C . CYS A 1 90 ? 4.075 0.026 8.369 1.00 90.50 90 CYS A C 1
ATOM 640 O O . CYS A 1 90 ? 4.719 0.255 9.394 1.00 90.50 90 CYS A O 1
ATOM 642 N N . GLY A 1 91 ? 4.031 -1.165 7.776 1.00 88.25 91 GLY A N 1
ATOM 643 C CA . GLY A 1 91 ? 4.875 -2.279 8.170 1.00 88.25 91 GLY A CA 1
ATOM 644 C C . GLY A 1 91 ? 6.357 -1.908 8.083 1.00 88.25 91 GLY A C 1
ATOM 645 O O . GLY A 1 91 ? 6.768 -1.049 7.298 1.00 88.25 91 GLY A O 1
ATOM 646 N N . GLY A 1 92 ? 7.172 -2.551 8.919 1.00 88.75 92 GLY A N 1
ATOM 647 C CA . GLY A 1 92 ? 8.619 -2.318 8.948 1.00 88.75 92 GLY A CA 1
ATOM 648 C C . GLY A 1 92 ? 9.369 -2.961 7.778 1.00 88.75 92 GLY A C 1
ATOM 649 O O . GLY A 1 92 ? 10.492 -2.557 7.475 1.00 88.75 92 GLY A O 1
ATOM 650 N N . GLU A 1 93 ? 8.765 -3.950 7.114 1.00 93.75 93 GLU A N 1
ATOM 651 C CA . GLU A 1 93 ? 9.374 -4.629 5.973 1.00 93.75 93 GLU A CA 1
ATOM 652 C C . GLU A 1 93 ? 9.365 -3.727 4.731 1.00 93.75 93 GLU A C 1
ATOM 654 O O . GLU A 1 93 ? 8.407 -2.994 4.460 1.00 93.75 93 GLU A O 1
ATOM 659 N N . ARG A 1 94 ? 10.467 -3.761 3.977 1.00 95.62 94 ARG A N 1
ATOM 660 C CA . ARG A 1 94 ? 10.607 -3.048 2.706 1.00 95.62 94 ARG A CA 1
ATOM 661 C C . ARG A 1 94 ? 10.698 -4.054 1.574 1.00 95.62 94 ARG A C 1
ATOM 663 O O . ARG A 1 94 ? 11.576 -4.912 1.570 1.00 95.62 94 ARG A O 1
ATOM 670 N N . TYR A 1 95 ? 9.845 -3.873 0.583 1.00 96.50 95 TYR A N 1
ATOM 671 C CA . TYR A 1 95 ? 9.813 -4.646 -0.643 1.00 96.50 9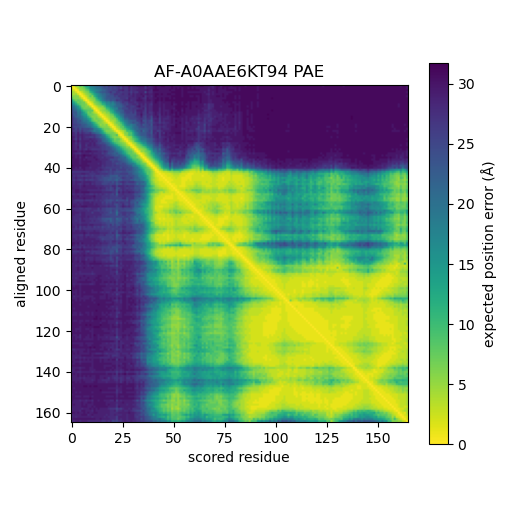5 TYR A CA 1
ATOM 672 C C . TYR A 1 95 ? 10.358 -3.814 -1.792 1.00 96.50 95 TYR A C 1
ATOM 674 O O . TYR A 1 95 ? 10.179 -2.597 -1.841 1.00 96.50 95 TYR A O 1
ATOM 682 N N . VAL A 1 96 ? 11.009 -4.487 -2.733 1.00 97.88 96 VAL A N 1
ATOM 683 C CA . VAL A 1 96 ? 11.529 -3.882 -3.956 1.00 97.88 96 VAL A CA 1
ATOM 684 C C . VAL A 1 96 ? 10.945 -4.641 -5.133 1.00 97.88 96 VAL A C 1
ATOM 686 O O . VAL A 1 96 ? 11.064 -5.863 -5.212 1.00 97.88 96 VAL A O 1
ATOM 689 N N . VAL A 1 97 ? 10.326 -3.922 -6.062 1.00 97.88 97 VAL A N 1
ATOM 690 C CA . VAL A 1 97 ? 9.857 -4.484 -7.325 1.00 97.88 97 VAL A CA 1
ATOM 691 C C . VAL A 1 97 ? 10.475 -3.723 -8.484 1.00 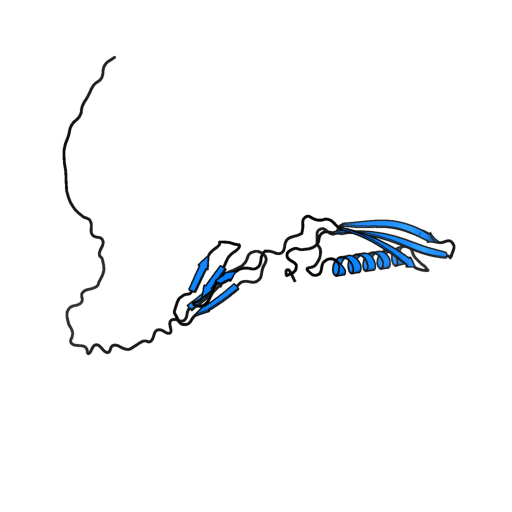97.88 97 VAL A C 1
ATOM 693 O O . VAL A 1 97 ? 10.420 -2.499 -8.540 1.00 97.88 97 VAL A O 1
ATOM 696 N N . THR A 1 98 ? 11.052 -4.463 -9.424 1.00 97.81 98 THR A N 1
ATOM 697 C CA . THR A 1 98 ? 11.555 -3.917 -10.686 1.00 97.81 98 THR A CA 1
ATOM 698 C C . THR A 1 98 ? 10.670 -4.416 -11.822 1.00 97.81 98 THR A C 1
ATOM 700 O O . THR A 1 98 ? 10.338 -5.607 -11.894 1.00 97.81 98 THR A O 1
ATOM 703 N N . ARG A 1 99 ? 10.273 -3.508 -12.711 1.00 97.44 99 ARG A N 1
ATOM 704 C CA . ARG A 1 99 ? 9.507 -3.804 -13.923 1.00 97.44 99 ARG A CA 1
ATOM 705 C C . ARG A 1 99 ? 10.144 -3.124 -15.116 1.00 97.44 99 ARG A C 1
ATOM 707 O O . ARG A 1 99 ? 10.799 -2.095 -14.978 1.00 97.44 99 ARG A O 1
ATOM 714 N N . GLY A 1 100 ? 9.966 -3.737 -16.276 1.00 95.38 100 GLY A N 1
ATOM 715 C CA . GLY A 1 100 ? 10.450 -3.194 -17.527 1.00 95.38 100 GLY A CA 1
ATOM 716 C C . GLY A 1 100 ? 9.408 -3.319 -18.613 1.00 95.38 100 GLY A C 1
ATOM 717 O O . GLY A 1 100 ? 8.655 -4.291 -18.646 1.00 95.38 100 GLY A O 1
ATOM 718 N N . ALA A 1 101 ? 9.379 -2.337 -19.500 1.00 96.25 101 ALA A N 1
ATOM 719 C CA . ALA A 1 101 ? 8.451 -2.300 -20.615 1.00 96.25 101 ALA A CA 1
ATOM 720 C C . ALA A 1 101 ? 9.148 -1.778 -21.869 1.00 96.25 101 ALA A C 1
ATOM 722 O O . ALA A 1 101 ? 10.168 -1.091 -21.792 1.00 96.25 101 ALA A O 1
ATOM 723 N N . ASN A 1 102 ? 8.587 -2.135 -23.022 1.00 94.62 102 ASN A N 1
ATOM 724 C CA . ASN A 1 102 ? 9.032 -1.654 -24.322 1.00 94.62 102 ASN A CA 1
ATOM 725 C C . ASN A 1 102 ? 8.017 -0.654 -24.870 1.00 94.62 102 ASN A C 1
ATOM 727 O O . ASN A 1 102 ? 6.813 -0.837 -24.696 1.00 94.62 102 ASN A O 1
ATOM 731 N N . HIS A 1 103 ? 8.496 0.371 -25.565 1.00 95.38 103 HIS A N 1
ATOM 732 C CA . HIS A 1 103 ? 7.651 1.331 -26.255 1.00 95.38 103 HIS A CA 1
ATOM 733 C C . HIS A 1 103 ? 8.286 1.742 -27.590 1.00 95.38 103 HIS A C 1
ATOM 735 O O . HIS A 1 103 ? 9.457 2.128 -27.615 1.00 95.38 103 HIS A O 1
ATOM 741 N N . PRO A 1 104 ? 7.532 1.722 -28.702 1.00 89.69 104 PRO A N 1
ATOM 742 C CA . PRO A 1 104 ? 8.111 1.774 -30.046 1.00 89.69 104 PRO A CA 1
ATOM 743 C C . PRO A 1 104 ? 8.731 3.119 -30.421 1.00 89.69 104 PRO A C 1
ATOM 745 O O . PRO A 1 104 ? 9.578 3.193 -31.300 1.00 89.69 104 PRO A O 1
ATOM 748 N N . LEU A 1 105 ? 8.302 4.206 -29.775 1.00 87.31 105 LEU A N 1
ATOM 749 C CA . LEU A 1 105 ? 8.654 5.558 -30.221 1.00 87.31 105 LEU A CA 1
ATOM 750 C C . LEU A 1 105 ? 9.467 6.363 -29.214 1.00 87.31 105 LEU A C 1
ATOM 752 O O . LEU A 1 105 ? 10.099 7.345 -29.593 1.00 87.31 105 LEU A O 1
ATOM 756 N N . ARG A 1 106 ? 9.353 6.053 -27.917 1.00 92.25 106 ARG A N 1
ATOM 757 C CA . ARG A 1 106 ? 9.819 6.949 -26.847 1.00 92.25 106 ARG A CA 1
ATOM 758 C C . ARG A 1 106 ? 10.139 6.197 -25.568 1.00 92.25 106 ARG A C 1
ATOM 760 O O . ARG A 1 106 ? 9.303 5.446 -25.077 1.00 92.25 106 ARG A O 1
ATOM 767 N N . CYS A 1 107 ? 11.281 6.535 -24.979 1.00 92.75 107 CYS A N 1
ATOM 768 C CA . CYS A 1 107 ? 11.690 6.075 -23.656 1.00 92.75 107 CYS A CA 1
ATOM 769 C C . CYS A 1 107 ? 10.696 6.422 -22.545 1.00 92.75 107 CYS A C 1
ATOM 771 O O . CYS A 1 107 ? 10.433 5.602 -21.675 1.00 92.75 107 CYS A O 1
ATOM 773 N N . HIS A 1 108 ? 10.110 7.618 -22.598 1.00 93.12 108 HIS A N 1
ATOM 774 C CA . HIS A 1 108 ? 9.139 8.050 -21.598 1.00 93.12 108 HIS A CA 1
ATOM 775 C C . HIS A 1 108 ? 7.907 7.134 -21.547 1.00 93.12 108 HIS A C 1
ATOM 777 O O . HIS A 1 108 ? 7.528 6.707 -20.465 1.00 93.12 108 HIS A O 1
ATOM 783 N N . GLY A 1 109 ? 7.361 6.732 -22.704 1.00 93.88 109 GLY A N 1
ATOM 784 C CA . GLY A 1 109 ? 6.219 5.810 -22.747 1.00 93.88 109 GLY A CA 1
ATOM 785 C C . GLY A 1 109 ? 6.557 4.425 -22.185 1.00 93.88 109 GLY A C 1
ATOM 786 O O . GLY A 1 109 ? 5.767 3.842 -21.449 1.00 93.88 109 GLY A O 1
ATOM 787 N N . ALA A 1 110 ? 7.770 3.926 -22.455 1.00 95.75 110 ALA A N 1
ATOM 788 C CA . ALA A 1 110 ? 8.254 2.689 -21.841 1.00 95.75 110 ALA A CA 1
ATOM 789 C C . ALA A 1 110 ? 8.375 2.833 -20.315 1.00 95.75 110 ALA A C 1
ATOM 791 O O . ALA A 1 110 ? 8.018 1.913 -19.581 1.00 95.75 110 ALA A O 1
ATOM 792 N N . MET A 1 111 ? 8.846 3.985 -19.829 1.00 96.50 111 MET A N 1
ATOM 793 C CA . MET A 1 111 ? 8.996 4.249 -18.397 1.00 96.50 111 MET A CA 1
ATOM 794 C C . MET A 1 111 ? 7.643 4.340 -17.686 1.00 96.50 111 MET A C 1
ATOM 796 O O . MET A 1 111 ? 7.476 3.730 -16.634 1.00 96.50 111 MET A O 1
ATOM 800 N N . GLU A 1 112 ? 6.662 5.032 -18.271 1.00 96.19 112 GLU A N 1
ATOM 801 C CA . GLU A 1 112 ? 5.301 5.114 -17.728 1.00 96.19 112 GLU A CA 1
ATOM 802 C C . GLU A 1 112 ? 4.666 3.725 -17.613 1.00 96.19 112 GLU A C 1
ATOM 804 O O . GLU A 1 112 ? 4.187 3.354 -16.544 1.00 96.19 112 GLU A O 1
ATOM 809 N N . THR A 1 113 ? 4.766 2.902 -18.663 1.00 96.56 113 THR A N 1
ATOM 810 C CA . THR A 1 113 ? 4.247 1.525 -18.622 1.00 96.56 113 THR A CA 1
ATOM 811 C C . THR A 1 113 ? 4.970 0.672 -17.570 1.00 96.56 113 THR A C 1
ATOM 813 O O . THR A 1 113 ? 4.333 -0.077 -16.828 1.00 96.56 113 THR A O 1
ATOM 816 N N . ALA A 1 114 ? 6.300 0.777 -17.461 1.00 97.44 114 ALA A N 1
ATOM 817 C CA . ALA A 1 114 ? 7.066 0.052 -16.444 1.00 97.44 114 ALA A CA 1
ATOM 818 C C . ALA A 1 114 ? 6.679 0.486 -15.017 1.00 97.44 114 ALA A C 1
ATOM 820 O O . ALA A 1 114 ? 6.542 -0.356 -14.124 1.00 97.44 114 ALA A O 1
ATOM 821 N N . ARG A 1 115 ? 6.446 1.786 -14.812 1.00 97.50 115 ARG A N 1
ATOM 822 C CA . ARG A 1 115 ? 5.969 2.362 -13.551 1.00 97.50 115 ARG A CA 1
ATOM 823 C C . ARG A 1 115 ? 4.581 1.850 -13.181 1.00 97.50 115 ARG A C 1
ATOM 825 O O . ARG A 1 115 ? 4.400 1.373 -12.062 1.00 97.50 115 ARG A O 1
ATOM 832 N N . GLU A 1 116 ? 3.625 1.877 -14.106 1.00 97.75 116 GLU A N 1
ATOM 833 C CA . GLU A 1 116 ? 2.272 1.344 -13.890 1.00 97.75 116 GLU A CA 1
ATOM 834 C C . GLU A 1 116 ? 2.300 -0.132 -13.476 1.00 97.75 116 GLU A C 1
ATOM 836 O O . GLU A 1 116 ? 1.653 -0.526 -12.505 1.00 97.75 116 GLU A O 1
ATOM 841 N N . GLN A 1 117 ? 3.116 -0.947 -14.148 1.00 97.88 117 GLN A N 1
ATOM 842 C CA . GLN A 1 117 ? 3.285 -2.358 -13.798 1.00 97.88 117 GLN A CA 1
ATOM 843 C C . GLN A 1 117 ? 3.905 -2.555 -12.409 1.00 97.88 117 GLN A C 1
ATOM 845 O O . GLN A 1 117 ? 3.557 -3.511 -11.710 1.00 97.88 117 GLN A O 1
ATOM 850 N N . ALA A 1 118 ? 4.841 -1.691 -12.002 1.00 97.88 118 ALA A N 1
ATOM 851 C CA . ALA A 1 118 ? 5.453 -1.761 -10.677 1.00 97.88 118 ALA A CA 1
ATOM 852 C C . ALA A 1 118 ? 4.429 -1.435 -9.582 1.00 97.88 118 ALA A C 1
ATOM 854 O O . ALA A 1 118 ? 4.352 -2.152 -8.583 1.00 97.88 118 ALA A O 1
ATOM 855 N N . TYR A 1 119 ? 3.588 -0.425 -9.806 1.00 97.38 119 TYR A N 1
ATOM 856 C CA . TYR A 1 119 ? 2.492 -0.083 -8.903 1.00 97.38 119 TYR A CA 1
ATOM 857 C C . TYR A 1 119 ? 1.411 -1.158 -8.835 1.00 97.38 119 TYR A C 1
ATOM 859 O O . TYR A 1 119 ? 0.971 -1.502 -7.740 1.00 97.38 119 TYR A O 1
ATOM 867 N N . ALA A 1 120 ? 1.028 -1.741 -9.972 1.00 97.50 120 ALA A N 1
ATOM 868 C CA . ALA A 1 120 ? 0.089 -2.859 -10.006 1.00 97.50 120 ALA A CA 1
ATOM 869 C C . ALA A 1 120 ? 0.629 -4.087 -9.251 1.00 97.50 120 ALA A C 1
ATOM 871 O O . ALA A 1 120 ? -0.113 -4.785 -8.564 1.00 97.50 120 ALA A O 1
ATOM 872 N N . ALA A 1 121 ? 1.937 -4.344 -9.333 1.00 97.31 121 ALA A N 1
ATOM 873 C CA . ALA A 1 121 ? 2.565 -5.408 -8.557 1.00 97.31 121 ALA A CA 1
ATOM 874 C C . ALA A 1 121 ? 2.580 -5.098 -7.049 1.00 97.31 121 ALA A C 1
ATOM 876 O O . ALA A 1 121 ? 2.342 -5.998 -6.247 1.00 97.31 121 ALA A O 1
ATOM 877 N N . ALA A 1 122 ? 2.828 -3.843 -6.659 1.00 96.75 122 ALA A N 1
ATOM 878 C CA . ALA A 1 122 ? 2.801 -3.428 -5.257 1.00 96.75 122 ALA A CA 1
ATOM 879 C C . ALA A 1 122 ? 1.388 -3.484 -4.652 1.00 96.75 122 ALA A C 1
ATOM 881 O O . ALA A 1 122 ? 1.226 -3.948 -3.526 1.00 96.75 122 ALA A O 1
ATOM 882 N N . SER A 1 123 ? 0.353 -3.073 -5.393 1.00 95.00 123 SER A N 1
ATOM 883 C CA . SER A 1 123 ? -1.038 -3.173 -4.930 1.00 95.00 123 SER A CA 1
ATOM 884 C C . SER A 1 123 ? -1.510 -4.622 -4.803 1.00 95.00 123 SER A C 1
ATOM 886 O O . SER A 1 123 ? -2.222 -4.950 -3.859 1.00 95.00 123 SER A O 1
ATOM 888 N N . ALA A 1 124 ? -1.066 -5.509 -5.699 1.00 95.25 124 ALA A N 1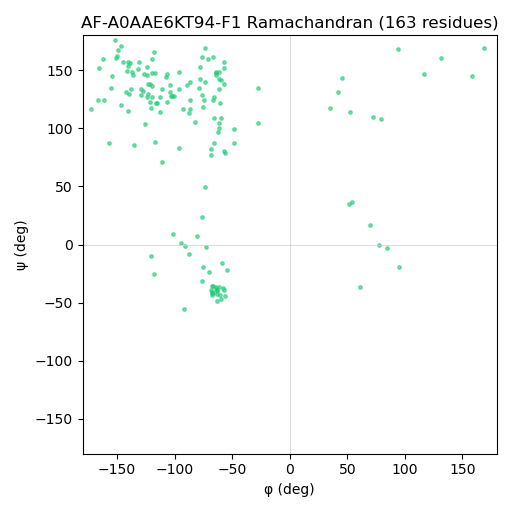
ATOM 889 C CA . ALA A 1 124 ? -1.337 -6.940 -5.587 1.00 95.25 124 ALA A CA 1
ATOM 890 C C . ALA A 1 124 ? -0.628 -7.582 -4.378 1.00 95.25 124 ALA A C 1
ATOM 892 O O . ALA A 1 124 ? -1.183 -8.485 -3.754 1.00 95.25 124 ALA A O 1
ATOM 893 N N . ALA A 1 125 ? 0.582 -7.123 -4.041 1.00 94.12 125 ALA A N 1
ATOM 894 C CA . ALA A 1 125 ? 1.347 -7.623 -2.899 1.00 94.12 125 ALA A CA 1
ATOM 895 C C . ALA A 1 125 ? 0.837 -7.094 -1.548 1.00 94.12 125 ALA A C 1
ATOM 897 O O . ALA A 1 125 ? 0.918 -7.806 -0.550 1.00 94.12 125 ALA A O 1
ATOM 898 N N . CYS A 1 126 ? 0.292 -5.874 -1.514 1.00 93.88 126 CYS A N 1
ATOM 899 C CA . CYS A 1 126 ? -0.242 -5.252 -0.306 1.00 93.88 126 CYS A CA 1
ATOM 900 C C . CYS A 1 126 ? -1.756 -4.999 -0.433 1.00 93.88 126 CYS A C 1
ATOM 902 O O . CYS A 1 126 ? -2.153 -3.893 -0.813 1.00 93.88 126 CYS A O 1
ATOM 904 N N . PRO A 1 127 ? -2.625 -5.963 -0.062 1.00 89.19 127 PRO A N 1
ATOM 905 C CA . PRO A 1 127 ? -4.077 -5.799 -0.156 1.00 89.19 127 PRO A CA 1
ATOM 906 C C . PRO A 1 127 ? -4.604 -4.603 0.643 1.00 89.19 127 PRO A C 1
ATOM 908 O O . PRO A 1 127 ? -5.490 -3.896 0.178 1.00 89.19 127 PRO A O 1
ATOM 911 N N . ALA A 1 128 ? -4.034 -4.332 1.819 1.00 89.44 128 ALA A N 1
ATOM 912 C CA . ALA A 1 128 ? -4.367 -3.167 2.645 1.00 89.44 128 ALA A CA 1
ATOM 913 C C . ALA A 1 128 ? -3.830 -1.830 2.090 1.00 89.44 128 ALA A C 1
ATOM 915 O O . ALA A 1 128 ? -4.040 -0.768 2.674 1.00 89.44 128 ALA A O 1
ATOM 916 N N . GLY A 1 129 ? -3.105 -1.867 0.972 1.00 91.69 129 GLY A N 1
ATOM 917 C CA . GLY A 1 129 ? -2.367 -0.746 0.410 1.00 91.69 129 GLY A CA 1
ATOM 918 C C . GLY A 1 129 ? -0.903 -0.716 0.846 1.00 91.69 129 GLY A C 1
ATOM 919 O O . GLY A 1 129 ? -0.469 -1.428 1.751 1.00 91.69 129 GLY A O 1
ATOM 920 N N . TYR A 1 130 ? -0.130 0.135 0.181 1.00 94.06 130 TYR A N 1
ATOM 921 C CA . TYR A 1 130 ? 1.297 0.334 0.424 1.00 94.06 130 TYR A CA 1
ATOM 922 C C . TYR A 1 130 ? 1.585 1.772 0.871 1.00 94.06 130 TYR A C 1
ATOM 924 O O . TYR A 1 130 ? 0.749 2.672 0.753 1.00 94.06 130 TYR A O 1
ATOM 932 N N . CYS A 1 131 ? 2.780 1.995 1.401 1.00 93.81 131 CYS A N 1
ATOM 933 C CA . CYS A 1 131 ? 3.265 3.290 1.855 1.00 93.81 131 CYS A CA 1
ATOM 934 C C . CYS A 1 131 ? 4.795 3.379 1.752 1.00 93.81 131 CYS A C 1
ATOM 936 O O . CYS A 1 131 ? 5.461 2.417 1.365 1.00 93.81 131 CYS A O 1
ATOM 938 N N . ASN A 1 132 ? 5.356 4.553 2.072 1.00 94.94 132 ASN A N 1
ATOM 939 C CA . ASN A 1 132 ? 6.793 4.842 1.957 1.00 94.94 132 ASN A CA 1
ATOM 940 C C . ASN A 1 132 ? 7.367 4.494 0.571 1.00 94.94 132 ASN A C 1
ATOM 942 O O . ASN A 1 132 ? 8.506 4.031 0.464 1.00 94.94 132 ASN A O 1
ATOM 946 N N . ALA A 1 133 ? 6.546 4.684 -0.467 1.00 96.06 133 ALA A N 1
ATOM 947 C CA . ALA A 1 133 ? 6.884 4.383 -1.845 1.00 96.06 133 ALA A CA 1
ATOM 948 C C . ALA A 1 133 ? 7.992 5.322 -2.332 1.00 96.06 133 ALA A C 1
ATOM 950 O O . ALA A 1 133 ? 7.863 6.544 -2.261 1.00 96.06 133 ALA A O 1
ATOM 951 N N . VAL A 1 134 ? 9.078 4.737 -2.820 1.00 97.75 134 VAL A N 1
ATOM 952 C CA . VAL A 1 134 ? 10.204 5.440 -3.428 1.00 97.75 134 VAL A CA 1
ATOM 953 C C . VAL A 1 134 ? 10.351 4.923 -4.846 1.00 97.75 134 VAL A C 1
ATOM 955 O O . VAL A 1 134 ? 10.593 3.733 -5.063 1.00 97.75 134 VAL A O 1
ATOM 958 N N . GLU A 1 135 ? 10.173 5.830 -5.796 1.00 97.69 135 GLU A N 1
ATOM 959 C CA . GLU A 1 135 ? 10.321 5.573 -7.221 1.00 97.69 135 GLU A CA 1
ATOM 960 C C . GLU A 1 135 ? 11.779 5.753 -7.644 1.00 97.69 135 GLU A C 1
ATOM 962 O O . GLU A 1 135 ? 12.449 6.696 -7.217 1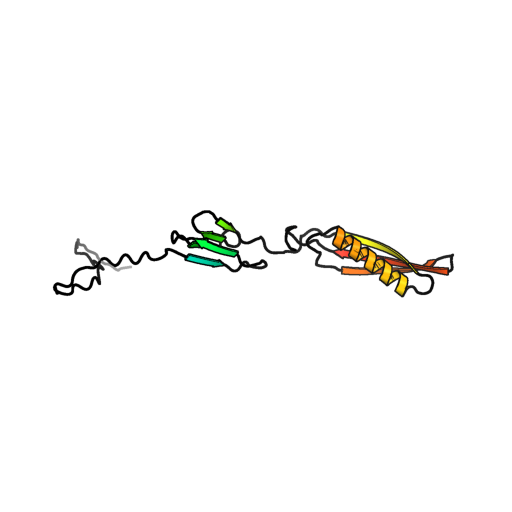.00 97.69 135 GLU A O 1
ATOM 967 N N . GLN A 1 136 ? 12.262 4.870 -8.513 1.00 97.50 136 GLN A N 1
ATOM 968 C CA . GLN A 1 136 ? 13.569 5.000 -9.133 1.00 97.50 136 GLN A CA 1
ATOM 969 C C . GLN A 1 136 ? 13.506 4.583 -10.602 1.00 97.50 136 GLN A C 1
ATOM 971 O O . GLN A 1 136 ? 13.303 3.415 -10.938 1.00 97.50 136 GLN A O 1
ATOM 976 N N . GLU A 1 137 ? 13.739 5.545 -11.489 1.00 95.12 137 GLU A N 1
ATOM 977 C CA . GLU A 1 137 ? 14.009 5.271 -12.897 1.00 95.12 137 GLU A CA 1
ATOM 978 C C . GLU A 1 137 ? 15.443 4.747 -13.024 1.00 95.12 137 GLU A C 1
ATOM 980 O O . GLU A 1 137 ? 16.395 5.428 -12.640 1.00 95.12 137 GLU A O 1
ATOM 985 N N . LEU A 1 138 ? 15.614 3.517 -13.514 1.00 93.94 138 LEU A N 1
ATOM 986 C CA . LEU A 1 138 ? 16.935 2.887 -13.576 1.00 93.94 138 LEU A CA 1
ATOM 987 C C . LEU A 1 138 ? 17.619 3.146 -14.911 1.00 93.94 138 LEU A C 1
ATOM 989 O O . LEU A 1 138 ? 18.759 3.602 -14.964 1.00 93.94 138 LEU A O 1
ATOM 993 N N . ARG A 1 139 ? 16.947 2.790 -16.005 1.00 92.00 139 ARG A N 1
ATOM 994 C CA . ARG A 1 139 ? 17.547 2.820 -17.337 1.00 92.00 139 ARG A CA 1
ATOM 995 C C . ARG A 1 139 ? 16.467 2.980 -18.386 1.00 92.00 139 ARG A C 1
ATOM 997 O O . ARG A 1 139 ? 15.399 2.391 -18.248 1.00 92.00 139 ARG A O 1
ATOM 1004 N N . CYS A 1 140 ? 16.770 3.705 -19.455 1.00 93.19 140 CYS A N 1
ATOM 1005 C CA . CYS A 1 140 ? 16.024 3.570 -20.693 1.00 93.19 140 CYS A CA 1
ATOM 1006 C C . CYS A 1 140 ? 16.948 3.614 -21.900 1.00 93.19 140 CYS A C 1
ATOM 1008 O O . CYS A 1 140 ? 17.770 4.520 -22.019 1.00 93.19 140 CYS A O 1
ATOM 1010 N N . GLU A 1 141 ? 16.809 2.636 -22.789 1.00 94.44 141 GLU A N 1
ATOM 1011 C CA . GLU A 1 141 ? 17.680 2.471 -23.948 1.00 94.44 141 GLU A CA 1
ATOM 1012 C C . GLU A 1 141 ? 16.906 2.053 -25.177 1.00 94.44 141 GLU A C 1
ATOM 1014 O O . GLU A 1 141 ? 15.865 1.405 -25.090 1.00 94.44 141 GLU A O 1
ATOM 1019 N N . GLN A 1 142 ? 17.444 2.396 -26.341 1.00 93.62 142 GLN A N 1
ATOM 1020 C CA . GLN A 1 142 ? 16.949 1.840 -27.585 1.00 93.62 142 GLN A CA 1
ATOM 1021 C C . GLN A 1 142 ? 17.450 0.400 -27.741 1.00 93.62 142 GLN A C 1
ATOM 1023 O O . GLN A 1 142 ? 18.637 0.108 -27.605 1.00 93.62 142 GLN A O 1
ATOM 1028 N N . THR A 1 143 ? 16.522 -0.502 -28.013 1.00 91.44 143 THR A N 1
ATOM 1029 C CA . THR A 1 143 ? 16.776 -1.905 -28.319 1.00 91.44 143 THR A CA 1
ATOM 1030 C C . THR A 1 143 ? 17.302 -2.050 -29.752 1.00 91.44 143 THR A C 1
ATOM 1032 O O . THR A 1 143 ? 17.060 -1.180 -30.595 1.00 91.44 143 THR A O 1
ATOM 1035 N N . PRO A 1 144 ? 17.947 -3.180 -30.093 1.00 90.50 144 PRO A N 1
ATOM 1036 C CA . PRO A 1 144 ? 18.392 -3.455 -31.464 1.00 90.50 144 PRO A CA 1
ATOM 1037 C C . PRO A 1 144 ? 17.271 -3.466 -32.517 1.00 90.50 144 PRO A C 1
ATOM 1039 O O . PRO A 1 144 ? 17.555 -3.398 -33.708 1.00 90.50 144 PRO A O 1
ATOM 1042 N N . TYR A 1 145 ? 16.009 -3.559 -32.088 1.00 89.75 145 TYR A N 1
ATOM 1043 C CA . TYR A 1 145 ? 14.832 -3.627 -32.956 1.00 89.75 145 TYR A CA 1
ATOM 1044 C C . TYR A 1 145 ? 14.179 -2.258 -33.203 1.00 89.75 145 TYR A C 1
ATOM 1046 O O . TYR A 1 145 ? 13.174 -2.179 -33.900 1.00 89.75 145 TYR A O 1
ATOM 1054 N N . GLY A 1 146 ? 14.749 -1.180 -32.653 1.00 88.44 146 GLY A N 1
ATOM 1055 C CA . GLY A 1 146 ? 14.252 0.189 -32.812 1.00 88.44 146 GLY A CA 1
ATOM 1056 C C . GLY A 1 146 ? 13.329 0.663 -31.687 1.00 88.44 146 GLY A C 1
ATOM 1057 O O . GLY A 1 146 ? 13.233 1.872 -31.481 1.00 88.44 146 GLY A O 1
ATOM 1058 N N . ASP A 1 147 ? 12.740 -0.254 -30.912 1.00 92.94 147 ASP A N 1
ATOM 1059 C CA . ASP A 1 147 ? 11.921 0.068 -29.736 1.00 92.94 147 ASP A CA 1
ATOM 1060 C C . ASP A 1 147 ? 12.773 0.595 -28.578 1.00 92.94 147 ASP A C 1
ATOM 1062 O O . ASP A 1 147 ? 13.962 0.298 -28.488 1.00 92.94 147 ASP A O 1
ATOM 1066 N N . HIS A 1 148 ? 12.160 1.299 -27.631 1.00 94.19 148 HIS A N 1
ATOM 1067 C CA . HIS A 1 148 ? 12.797 1.722 -26.386 1.00 94.19 148 HIS A CA 1
ATOM 1068 C C . HIS A 1 148 ? 12.405 0.807 -25.230 1.00 94.19 148 HIS A C 1
ATOM 1070 O O . HIS A 1 148 ? 11.218 0.627 -24.977 1.00 94.19 148 HIS A O 1
ATOM 1076 N N . HIS A 1 149 ? 13.385 0.278 -24.502 1.00 95.62 149 HIS A N 1
ATOM 1077 C CA . HIS A 1 149 ? 13.187 -0.493 -23.281 1.00 95.62 149 HIS A CA 1
ATOM 1078 C C . HIS A 1 149 ? 13.515 0.359 -22.058 1.00 95.62 149 HIS A C 1
ATOM 1080 O O . HIS A 1 149 ? 14.615 0.907 -21.975 1.00 95.62 149 HIS A O 1
ATOM 1086 N N . ALA A 1 150 ? 12.595 0.434 -21.099 1.00 97.19 150 ALA A N 1
ATOM 1087 C CA . ALA A 1 150 ? 12.801 1.117 -19.827 1.00 97.19 150 ALA A CA 1
ATOM 1088 C C . ALA A 1 150 ? 12.721 0.142 -18.652 1.00 97.19 150 ALA A C 1
ATOM 1090 O O . ALA A 1 150 ? 11.938 -0.805 -18.686 1.00 97.19 150 ALA A O 1
ATOM 1091 N N . LEU A 1 151 ? 13.495 0.418 -17.602 1.00 97.12 151 LEU A N 1
ATOM 1092 C CA . LEU A 1 151 ? 13.456 -0.263 -16.314 1.00 97.12 151 LEU A CA 1
ATOM 1093 C C . LEU A 1 151 ? 13.112 0.735 -15.212 1.00 97.12 151 LEU A C 1
ATOM 1095 O O . LEU A 1 151 ? 13.795 1.746 -15.034 1.00 97.12 151 LEU A O 1
ATOM 1099 N N . PHE A 1 152 ? 12.093 0.387 -14.439 1.00 97.94 152 PHE A N 1
ATOM 1100 C CA . PHE A 1 152 ? 11.605 1.146 -13.303 1.00 97.94 152 PHE A CA 1
ATOM 1101 C C . PHE A 1 152 ? 11.633 0.276 -12.050 1.00 97.94 152 PHE A C 1
ATOM 1103 O O . PHE A 1 152 ? 11.255 -0.898 -12.084 1.00 97.94 152 PHE A O 1
ATOM 1110 N N . GLN A 1 153 ? 12.064 0.857 -10.939 1.00 98.38 153 GLN A N 1
ATOM 1111 C CA . GLN A 1 153 ? 12.072 0.218 -9.636 1.00 98.38 153 GLN A CA 1
ATOM 1112 C C . GLN A 1 153 ? 11.204 0.999 -8.653 1.00 98.38 153 GLN A C 1
ATOM 1114 O O . GLN A 1 153 ? 11.265 2.222 -8.569 1.00 98.38 153 GLN A O 1
ATOM 1119 N N . LEU A 1 154 ? 10.413 0.262 -7.880 1.00 98.38 154 LEU A N 1
ATOM 1120 C CA . LEU A 1 154 ? 9.606 0.780 -6.791 1.00 98.38 154 LEU A CA 1
ATOM 1121 C C . LEU A 1 154 ? 10.015 0.075 -5.503 1.00 98.38 154 LEU A C 1
ATOM 1123 O O . LEU A 1 154 ? 9.941 -1.152 -5.410 1.00 98.38 154 LEU A O 1
ATOM 1127 N N . THR A 1 155 ? 10.421 0.852 -4.504 1.00 98.12 155 THR A N 1
ATOM 1128 C CA . THR A 1 155 ? 10.607 0.354 -3.137 1.00 98.12 155 THR A CA 1
ATOM 1129 C C . THR A 1 155 ? 9.436 0.809 -2.281 1.00 98.12 155 THR A C 1
ATOM 1131 O O . THR A 1 155 ? 9.114 1.991 -2.296 1.00 98.12 155 THR A O 1
ATOM 1134 N N . TYR A 1 156 ? 8.807 -0.084 -1.525 1.00 97.81 156 TYR A N 1
ATOM 1135 C CA . TYR A 1 156 ? 7.611 0.226 -0.736 1.00 97.81 156 TYR A CA 1
ATOM 1136 C C . TYR A 1 156 ? 7.526 -0.629 0.534 1.00 97.81 156 TYR A C 1
ATOM 1138 O O . TYR A 1 156 ? 8.240 -1.616 0.676 1.00 97.81 156 TYR A O 1
ATOM 1146 N N . SER A 1 157 ? 6.636 -0.256 1.448 1.00 96.75 157 SER A N 1
ATOM 1147 C CA . SER A 1 157 ? 6.216 -1.072 2.594 1.00 96.75 157 SER A CA 1
ATOM 1148 C C . SER A 1 157 ? 4.712 -1.322 2.504 1.00 96.75 157 SER A C 1
ATOM 1150 O O . SER A 1 157 ? 3.984 -0.460 2.009 1.00 96.75 157 SER A O 1
ATOM 1152 N N . CYS A 1 158 ? 4.228 -2.475 2.963 1.00 94.50 158 CYS A N 1
ATOM 1153 C CA . CYS A 1 158 ? 2.785 -2.713 3.066 1.00 94.50 158 CYS A CA 1
ATOM 1154 C C . CYS A 1 158 ? 2.204 -2.017 4.299 1.00 94.50 158 CYS A C 1
ATOM 1156 O O . CYS A 1 158 ? 2.910 -1.790 5.282 1.00 94.50 158 CYS A O 1
ATOM 1158 N N . LYS A 1 159 ? 0.919 -1.662 4.251 1.00 91.06 159 LYS A N 1
ATOM 1159 C CA . LYS A 1 159 ? 0.180 -1.259 5.447 1.00 91.06 159 LYS A CA 1
ATOM 1160 C C . LYS A 1 159 ? -0.213 -2.486 6.268 1.00 91.06 159 LYS A C 1
ATOM 1162 O O . LYS A 1 159 ? -0.614 -3.500 5.702 1.00 91.06 159 LYS A O 1
ATOM 1167 N N . ASP A 1 160 ? -0.163 -2.335 7.583 1.00 85.69 160 ASP A N 1
ATOM 1168 C CA . ASP A 1 160 ? -0.587 -3.314 8.577 1.00 85.69 160 ASP A CA 1
ATOM 1169 C C . ASP A 1 160 ? -1.593 -2.685 9.556 1.00 85.69 160 ASP A C 1
ATOM 1171 O O . ASP A 1 160 ? -1.469 -1.500 9.880 1.00 85.69 160 ASP A O 1
ATOM 1175 N N . PRO A 1 161 ? -2.567 -3.455 10.072 1.00 80.19 161 PRO A N 1
ATOM 1176 C CA . PRO A 1 161 ? -2.877 -4.846 9.713 1.00 80.19 161 PRO A CA 1
ATOM 1177 C C . PRO A 1 161 ? -3.568 -4.969 8.339 1.00 80.19 161 PRO A C 1
ATOM 1179 O O . PRO A 1 161 ? -4.053 -3.985 7.788 1.00 80.19 161 PRO A O 1
ATOM 1182 N N . VAL A 1 162 ? -3.698 -6.194 7.808 1.00 76.50 162 VAL A N 1
ATOM 1183 C CA . VAL A 1 162 ? -4.352 -6.485 6.505 1.00 76.50 162 VAL A CA 1
ATOM 1184 C C . VAL A 1 162 ? -5.785 -5.923 6.395 1.00 76.50 162 VAL A C 1
ATOM 1186 O O . VAL A 1 162 ? -6.281 -5.687 5.298 1.00 76.50 162 VAL A O 1
ATOM 1189 N N . THR A 1 163 ? -6.450 -5.657 7.520 1.00 73.31 163 THR A N 1
ATOM 1190 C CA . THR A 1 163 ? -7.803 -5.079 7.593 1.00 73.31 163 THR A CA 1
ATOM 1191 C C . THR A 1 163 ? -7.850 -3.555 7.427 1.00 73.31 163 THR A C 1
ATOM 1193 O O . THR A 1 163 ? -8.896 -2.958 7.641 1.00 73.31 163 THR A O 1
ATOM 1196 N N . CYS A 1 164 ? -6.734 -2.912 7.092 1.00 73.94 164 CYS A N 1
ATOM 1197 C CA . CYS A 1 164 ? -6.571 -1.457 7.011 1.00 73.94 164 CYS A CA 1
ATOM 1198 C C . CYS A 1 164 ? -7.199 -0.797 5.744 1.00 73.94 164 CYS A C 1
ATOM 1200 O O . CYS A 1 164 ? -6.774 0.275 5.315 1.00 73.94 164 CYS A O 1
ATOM 1202 N N . GLN A 1 165 ? -8.197 -1.430 5.118 1.00 62.91 165 GLN A N 1
ATOM 1203 C CA . GLN A 1 165 ? -8.845 -0.928 3.893 1.00 62.91 165 GLN A CA 1
ATOM 1204 C C . GLN A 1 165 ? -9.914 0.134 4.164 1.00 62.91 165 GLN A C 1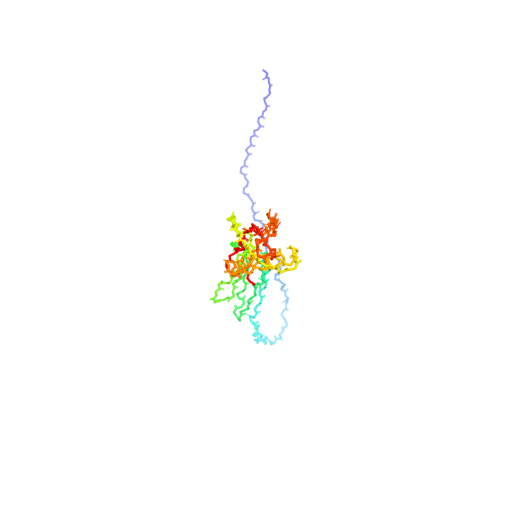
ATOM 1206 O O . GLN A 1 165 ? -10.695 -0.042 5.125 1.00 62.91 165 GLN A O 1
#

Radius of gyration: 35.83 Å; Cα contacts (8 Å, |Δi|>4): 300; chains: 1; bounding box: 78×31×109 Å